Protein AF-A0A924CKD1-F1 (afdb_monomer)

Structure (mmCIF, N/CA/C/O backbone):
data_AF-A0A924CKD1-F1
#
_entry.id   AF-A0A924CKD1-F1
#
loop_
_atom_site.group_PDB
_atom_site.id
_atom_site.type_symbol
_atom_site.label_atom_id
_atom_site.label_alt_id
_atom_site.label_comp_id
_atom_site.label_asym_id
_atom_site.label_entity_id
_atom_site.label_seq_id
_atom_site.pdbx_PDB_ins_code
_atom_site.Cartn_x
_atom_site.Cartn_y
_atom_site.Cartn_z
_atom_site.occupancy
_atom_site.B_iso_or_equiv
_atom_site.auth_seq_id
_atom_site.auth_comp_id
_atom_site.auth_asym_id
_atom_site.auth_atom_id
_atom_site.pdbx_PDB_model_num
ATOM 1 N N . MET A 1 1 ? -41.305 5.052 54.803 1.00 51.91 1 MET A N 1
ATOM 2 C CA . MET A 1 1 ? -41.300 4.758 53.347 1.00 51.91 1 MET A CA 1
ATOM 3 C C . MET A 1 1 ? -40.030 5.334 52.704 1.00 51.91 1 MET A C 1
ATOM 5 O O . MET A 1 1 ? -40.041 5.758 51.557 1.00 51.91 1 MET A O 1
ATOM 9 N N . ASP A 1 2 ? -38.902 5.297 53.426 1.00 59.78 2 ASP A N 1
ATOM 10 C CA . ASP A 1 2 ? -37.761 6.195 53.174 1.00 59.78 2 ASP A CA 1
ATOM 11 C C . ASP A 1 2 ? -36.549 5.481 52.553 1.00 59.78 2 ASP A C 1
ATOM 13 O O . ASP A 1 2 ? -35.699 6.107 51.925 1.00 59.78 2 ASP A O 1
ATOM 17 N N . GLY A 1 3 ? -36.501 4.145 52.639 1.00 62.28 3 GLY A N 1
ATOM 18 C CA . GLY A 1 3 ? -35.408 3.338 52.082 1.00 62.28 3 GLY A CA 1
ATOM 19 C C . GLY A 1 3 ? -35.368 3.293 50.548 1.00 62.28 3 GLY A C 1
ATOM 20 O O . GLY A 1 3 ? -34.291 3.226 49.962 1.00 62.28 3 GLY A O 1
ATOM 21 N N . VAL A 1 4 ? -36.522 3.391 49.877 1.00 65.19 4 VAL A N 1
ATOM 22 C CA . VAL A 1 4 ? -36.623 3.309 48.403 1.00 65.19 4 VAL A CA 1
ATOM 23 C C . VAL A 1 4 ? -36.116 4.590 47.722 1.00 65.19 4 VAL A C 1
ATOM 25 O O . VAL A 1 4 ? -35.500 4.529 46.657 1.00 65.19 4 VAL A O 1
ATOM 28 N N . SER A 1 5 ? -36.303 5.741 48.376 1.00 67.88 5 SER A N 1
ATOM 29 C CA . SER A 1 5 ? -35.792 7.051 47.941 1.00 67.88 5 SER A CA 1
ATOM 30 C C . SER A 1 5 ? -34.261 7.134 48.050 1.00 67.88 5 SER A C 1
ATOM 32 O O . SER A 1 5 ? -33.579 7.605 47.138 1.00 67.88 5 SER A O 1
ATOM 34 N N . GLY A 1 6 ? -33.689 6.588 49.131 1.00 68.62 6 GLY A N 1
ATOM 35 C CA . GLY A 1 6 ? -32.236 6.514 49.304 1.00 68.62 6 GLY A CA 1
ATOM 36 C C . GLY A 1 6 ? -31.560 5.594 48.283 1.00 68.62 6 GLY A C 1
ATOM 37 O O . GLY A 1 6 ? -30.500 5.932 47.757 1.00 68.62 6 GLY A O 1
ATOM 38 N N . LEU A 1 7 ? -32.194 4.464 47.952 1.00 72.81 7 LEU A N 1
ATOM 39 C CA . LEU A 1 7 ? -31.655 3.489 47.002 1.00 72.81 7 LEU A CA 1
ATOM 40 C C . LEU A 1 7 ? -31.634 4.025 45.564 1.00 72.81 7 LEU A C 1
ATOM 42 O O . LEU A 1 7 ? -30.633 3.872 44.866 1.00 72.81 7 LEU A O 1
ATOM 46 N N . THR A 1 8 ? -32.697 4.713 45.141 1.00 69.94 8 THR A N 1
ATOM 47 C CA . THR A 1 8 ? -32.745 5.363 43.821 1.00 69.94 8 THR A CA 1
ATOM 48 C C . THR A 1 8 ? -31.688 6.456 43.703 1.00 69.94 8 THR A C 1
ATOM 50 O O . THR A 1 8 ? -30.961 6.489 42.714 1.00 69.94 8 THR A O 1
ATOM 53 N N . ARG A 1 9 ? -31.507 7.298 44.726 1.00 75.56 9 ARG A N 1
ATOM 54 C CA . ARG A 1 9 ? -30.485 8.358 44.699 1.00 75.56 9 ARG A CA 1
ATOM 55 C C . ARG A 1 9 ? -29.058 7.812 44.605 1.00 75.56 9 ARG A C 1
ATOM 57 O O . ARG A 1 9 ? -28.226 8.388 43.906 1.00 75.56 9 ARG A O 1
ATOM 64 N N . ASN A 1 10 ? -28.795 6.688 45.268 1.00 78.94 10 ASN A N 1
ATOM 65 C CA . ASN A 1 10 ? -27.494 6.026 45.226 1.00 78.94 10 ASN A CA 1
ATOM 66 C C . ASN A 1 10 ? -27.239 5.358 43.861 1.00 78.94 10 ASN A C 1
ATOM 68 O O . ASN A 1 10 ? -26.157 5.500 43.299 1.00 78.94 10 ASN A O 1
ATOM 72 N N . LEU A 1 11 ? -28.258 4.718 43.275 1.00 77.50 11 LEU A N 1
ATOM 73 C CA . LEU A 1 11 ? -28.201 4.167 41.913 1.00 77.50 11 LEU A CA 1
ATOM 74 C C . LEU A 1 11 ? -27.925 5.250 40.861 1.00 77.50 11 LEU A C 1
ATOM 76 O O . LEU A 1 11 ? -27.063 5.062 40.005 1.00 77.50 11 LEU A O 1
ATOM 80 N N . PHE A 1 12 ? -28.596 6.402 40.953 1.00 78.75 12 PHE A N 1
ATOM 81 C CA . PHE A 1 12 ? -28.341 7.540 40.064 1.00 78.75 12 PHE A CA 1
ATOM 82 C C . PHE A 1 12 ? -26.911 8.076 40.208 1.00 78.75 12 PHE A C 1
ATOM 84 O O . PHE A 1 12 ? -26.251 8.307 39.198 1.00 78.75 12 PHE A O 1
ATOM 91 N N . GLY A 1 13 ? -26.399 8.215 41.436 1.00 79.25 13 GLY A N 1
ATOM 92 C CA . GLY A 1 13 ? -25.013 8.640 41.669 1.00 79.25 13 GLY A CA 1
ATOM 93 C C . GLY A 1 13 ? -23.980 7.669 41.088 1.00 79.25 13 GLY A C 1
ATOM 94 O O . GLY A 1 13 ? -22.972 8.091 40.525 1.00 79.25 13 GLY A O 1
ATOM 95 N N . LEU A 1 14 ? -24.259 6.367 41.153 1.00 80.56 14 LEU A N 1
ATOM 96 C CA . LEU A 1 14 ? -23.379 5.321 40.630 1.00 80.56 14 LEU A CA 1
ATOM 97 C C . LEU A 1 14 ? -23.362 5.300 39.093 1.00 80.56 14 LEU A C 1
ATOM 99 O O . LEU A 1 14 ? -22.298 5.151 38.491 1.00 80.56 14 LEU A O 1
ATOM 103 N N . ILE A 1 15 ? -24.516 5.511 38.453 1.00 77.19 15 ILE A N 1
ATOM 104 C CA . ILE A 1 15 ? -24.623 5.643 36.991 1.00 77.19 15 ILE A CA 1
ATOM 105 C C . ILE A 1 15 ? -23.898 6.903 36.507 1.00 77.19 15 ILE A C 1
ATOM 107 O O . ILE A 1 15 ? -23.107 6.819 35.571 1.00 77.19 15 ILE A O 1
ATOM 111 N N . VAL A 1 16 ? -24.106 8.048 37.165 1.00 79.69 16 VAL A N 1
ATOM 112 C CA . VAL A 1 16 ? -23.420 9.307 36.820 1.00 79.69 16 VAL A CA 1
ATOM 113 C C . VAL A 1 16 ? -21.906 9.149 36.954 1.00 79.69 16 VAL A C 1
ATOM 115 O O . VAL A 1 16 ? -21.180 9.475 36.020 1.00 79.69 16 VAL A O 1
ATOM 118 N N . SER A 1 17 ? -21.433 8.540 38.043 1.00 78.62 17 SER A N 1
ATOM 119 C CA . SER A 1 17 ? -20.006 8.274 38.245 1.00 78.62 17 SER A CA 1
ATOM 120 C C . SER A 1 17 ? -19.413 7.370 37.156 1.00 78.62 17 SER A C 1
ATOM 122 O O . SER A 1 17 ? -18.319 7.639 36.669 1.00 78.62 17 SER A O 1
ATOM 124 N N . ARG A 1 18 ? -20.132 6.329 36.708 1.00 82.75 18 ARG A N 1
ATOM 125 C CA . ARG A 1 18 ? -19.694 5.466 35.591 1.00 82.75 18 ARG A CA 1
ATOM 126 C C . ARG A 1 18 ? -19.635 6.217 34.261 1.00 82.75 18 ARG A C 1
ATOM 128 O O . ARG A 1 18 ? -18.713 5.980 33.487 1.00 82.75 18 ARG A O 1
ATOM 135 N N . VAL A 1 19 ? -20.591 7.110 34.005 1.00 78.69 19 VAL A N 1
ATOM 136 C CA . VAL A 1 19 ? -20.629 7.945 32.793 1.00 78.69 19 VAL A CA 1
ATOM 13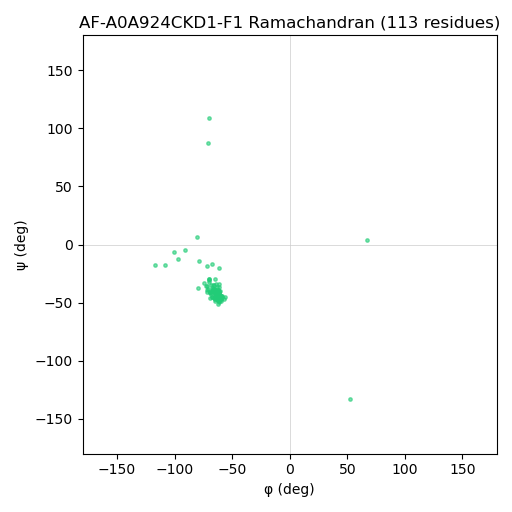7 C C . VAL A 1 19 ? -19.492 8.965 32.793 1.00 78.69 19 VAL A C 1
ATOM 139 O O . VAL A 1 19 ? -18.832 9.130 31.771 1.00 78.69 19 VAL A O 1
ATOM 142 N N . GLU A 1 20 ? -19.211 9.603 33.928 1.00 76.94 20 GLU A N 1
ATOM 143 C CA . GLU A 1 20 ? -18.066 10.509 34.079 1.00 76.94 20 GLU A CA 1
ATOM 144 C C . GLU A 1 20 ? -16.738 9.782 33.851 1.00 76.94 20 GLU A C 1
ATOM 146 O O . GLU A 1 20 ? -15.865 10.290 33.145 1.00 76.94 20 GLU A O 1
ATOM 151 N N . LEU A 1 21 ? -16.607 8.564 34.384 1.00 79.62 21 LEU A N 1
ATOM 152 C CA . LEU A 1 21 ? -15.416 7.735 34.205 1.00 79.62 21 LEU A CA 1
ATOM 153 C C . LEU A 1 21 ? -15.246 7.303 32.742 1.00 79.62 21 LEU A C 1
ATOM 155 O O . LEU A 1 21 ? -14.163 7.457 32.183 1.00 79.62 21 LEU A O 1
ATOM 159 N N . ALA A 1 22 ? -16.325 6.858 32.091 1.00 72.25 22 ALA A N 1
ATOM 160 C CA . ALA A 1 22 ? -16.320 6.513 30.672 1.00 72.25 22 ALA A CA 1
ATOM 161 C C . ALA A 1 22 ? -15.998 7.728 29.788 1.00 72.25 22 ALA A C 1
ATOM 163 O O . ALA A 1 22 ? -15.244 7.598 28.828 1.00 72.25 22 ALA A O 1
ATOM 164 N N . ALA A 1 23 ? -16.516 8.916 30.115 1.00 71.12 23 ALA A N 1
ATOM 165 C CA . ALA A 1 23 ? -16.222 10.154 29.393 1.00 71.12 23 ALA A CA 1
ATOM 166 C C . ALA A 1 23 ? -14.750 10.581 29.547 1.00 71.12 23 ALA A C 1
ATOM 168 O O . ALA A 1 23 ? -14.116 10.998 28.571 1.00 71.12 23 ALA A O 1
ATOM 169 N N . LEU A 1 24 ? -14.183 10.431 30.747 1.00 70.06 24 LEU A N 1
ATOM 170 C CA . LEU A 1 24 ? -12.764 10.670 31.016 1.00 70.06 24 LEU A CA 1
ATOM 171 C C . LEU A 1 24 ? -11.869 9.683 30.261 1.00 70.06 24 LEU A C 1
ATOM 173 O O . LEU A 1 24 ? -10.927 10.110 29.586 1.00 70.06 24 LEU A O 1
ATOM 177 N N . GLU A 1 25 ? -12.194 8.392 30.301 1.00 70.25 25 GLU A N 1
ATOM 178 C CA . GLU A 1 25 ? -11.487 7.359 29.541 1.00 70.25 25 GLU A CA 1
ATOM 179 C C . GLU A 1 25 ? -11.587 7.605 28.030 1.00 70.25 25 GLU A C 1
ATOM 181 O O . GLU A 1 25 ? -10.569 7.549 27.339 1.00 70.25 25 GLU A O 1
ATOM 186 N N . LEU A 1 26 ? -12.756 7.997 27.511 1.00 69.44 26 LEU A N 1
ATOM 187 C CA . LEU A 1 26 ? -12.924 8.342 26.096 1.00 69.44 26 LEU A CA 1
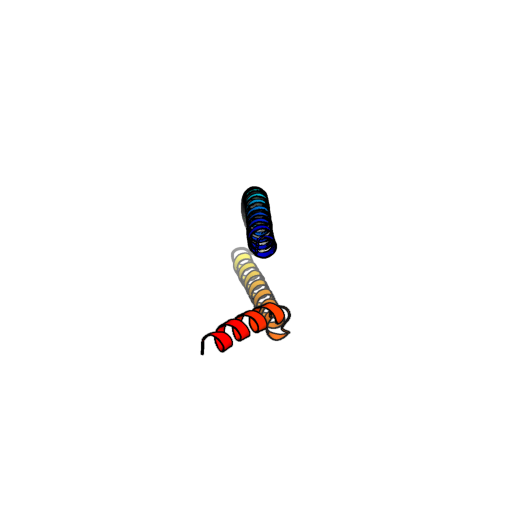ATOM 188 C C . LEU A 1 26 ? -12.050 9.537 25.688 1.00 69.44 26 LEU A C 1
ATOM 190 O O . LEU A 1 26 ? -11.474 9.545 24.598 1.00 69.44 26 LEU A O 1
ATOM 194 N N . SER A 1 27 ? -11.932 10.552 26.550 1.00 67.56 27 SER A N 1
ATOM 195 C CA . SER A 1 27 ? -11.109 11.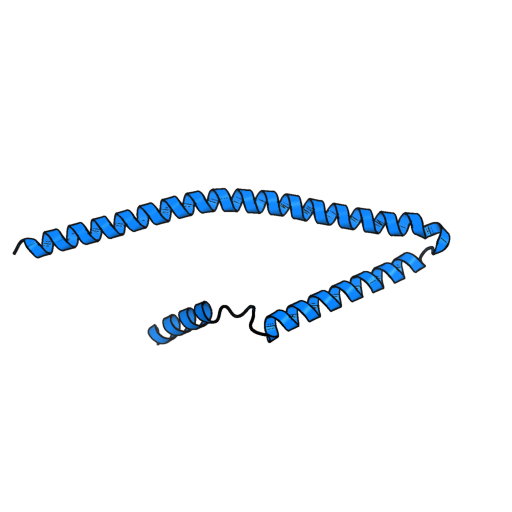743 26.286 1.00 67.56 27 SER A CA 1
ATOM 196 C C . SER A 1 27 ? -9.604 11.424 26.262 1.00 67.56 27 SER A C 1
ATOM 198 O O . SER A 1 27 ? -8.857 11.919 25.406 1.00 67.56 27 SER A O 1
ATOM 200 N N . SER A 1 28 ? -9.177 10.523 27.151 1.00 63.47 28 SER A N 1
ATOM 201 C CA . SER A 1 28 ? -7.824 9.965 27.222 1.00 63.47 28 SER A CA 1
ATOM 202 C C . SER A 1 28 ? -7.498 9.132 25.975 1.00 63.47 28 SER A C 1
ATOM 204 O O . SER A 1 28 ? -6.468 9.340 25.316 1.00 63.47 28 SER A O 1
ATOM 206 N N . VAL A 1 29 ? -8.424 8.252 25.581 1.00 67.25 29 VAL A N 1
ATOM 207 C CA . VAL A 1 29 ? -8.309 7.424 24.378 1.00 67.25 29 VAL A CA 1
ATOM 208 C C . VAL A 1 29 ? -8.276 8.298 23.131 1.00 67.25 29 VAL A C 1
ATOM 210 O O . VAL A 1 29 ? -7.398 8.099 22.302 1.00 67.25 29 VAL A O 1
ATOM 213 N N . ARG A 1 30 ? -9.125 9.324 23.003 1.00 68.19 30 ARG A N 1
ATOM 214 C CA . ARG A 1 30 ? -9.120 10.243 21.849 1.00 68.19 30 ARG A CA 1
ATOM 215 C C . ARG A 1 30 ? -7.757 10.899 21.637 1.00 68.19 30 ARG A C 1
ATOM 217 O O . ARG A 1 30 ? -7.274 10.954 20.510 1.00 68.19 30 ARG A O 1
ATOM 224 N N . THR A 1 31 ? -7.126 11.377 22.704 1.00 70.94 31 THR A N 1
ATOM 225 C CA . THR A 1 31 ? -5.802 12.012 22.614 1.00 70.94 31 THR A CA 1
ATOM 226 C C . THR A 1 31 ? -4.737 11.012 22.161 1.00 70.94 31 THR A C 1
ATOM 228 O O . THR A 1 31 ? -3.882 11.331 21.332 1.00 70.94 31 THR A O 1
ATOM 231 N N . SER A 1 32 ? -4.818 9.779 22.656 1.00 75.25 32 SER A N 1
ATOM 232 C CA . SER A 1 32 ? -3.918 8.690 22.269 1.00 75.25 32 SER A CA 1
ATOM 233 C C . SER A 1 32 ? -4.173 8.207 20.834 1.00 75.25 32 SER A C 1
ATOM 235 O O . SER A 1 32 ? -3.223 7.975 20.091 1.00 75.25 32 SER A O 1
ATOM 237 N N . LEU A 1 33 ? -5.435 8.149 20.404 1.00 79.62 33 LEU A N 1
ATOM 238 C CA . LEU A 1 33 ? -5.847 7.830 19.038 1.00 79.62 33 LEU A CA 1
ATOM 239 C C . LEU A 1 33 ? -5.377 8.892 18.046 1.00 79.62 33 LEU A C 1
ATOM 241 O O . LEU A 1 33 ? -4.884 8.535 16.984 1.00 79.62 33 LEU A O 1
ATOM 245 N N . LEU A 1 34 ? -5.468 10.181 18.386 1.00 80.94 34 LEU A N 1
ATOM 246 C CA . LEU A 1 34 ? -4.947 11.258 17.537 1.00 80.94 34 LEU A CA 1
ATOM 247 C C . LEU A 1 34 ? -3.425 11.166 17.382 1.00 80.94 34 LEU A C 1
ATOM 249 O O . LEU A 1 34 ? -2.919 11.324 16.273 1.00 80.94 34 LEU A O 1
ATOM 253 N N . LYS A 1 35 ? -2.692 10.855 18.461 1.00 81.00 35 LYS A N 1
ATOM 254 C CA . LYS A 1 35 ? -1.243 10.602 18.391 1.00 81.00 35 LYS A CA 1
ATOM 255 C C . LYS A 1 35 ? -0.922 9.384 17.523 1.00 81.00 35 LYS A C 1
ATOM 257 O O . LYS A 1 35 ? -0.038 9.469 16.677 1.00 81.00 35 LYS A O 1
ATOM 262 N N . LEU A 1 36 ? -1.647 8.279 17.699 1.00 84.94 36 LEU A N 1
ATOM 263 C CA . LEU A 1 36 ? -1.465 7.067 16.901 1.00 84.94 36 LEU A CA 1
ATOM 264 C C . LEU A 1 36 ? -1.786 7.308 15.423 1.00 84.94 36 LEU A C 1
ATOM 266 O O . LEU A 1 36 ? -1.041 6.856 14.563 1.00 84.94 36 LEU A O 1
ATOM 270 N N . LEU A 1 37 ? -2.853 8.050 15.124 1.00 86.31 37 LEU A N 1
ATOM 271 C CA . LEU A 1 37 ?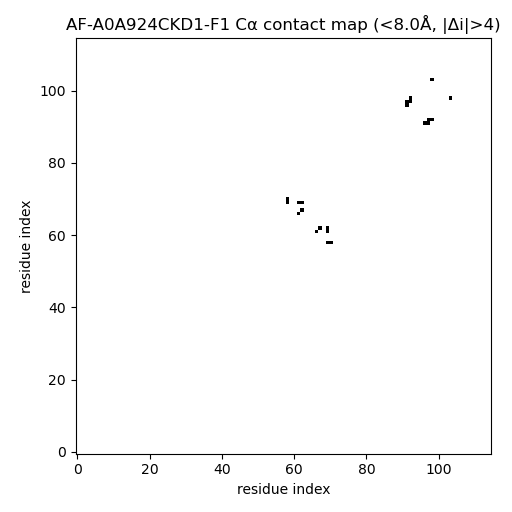 -3.235 8.417 13.763 1.00 86.31 37 LEU A CA 1
ATOM 272 C C . LEU A 1 37 ? -2.172 9.311 13.129 1.00 86.31 37 LEU A C 1
ATOM 274 O O . LEU A 1 37 ? -1.787 9.068 11.992 1.00 86.31 37 LEU A O 1
ATOM 278 N N . LEU A 1 38 ? -1.646 10.294 13.865 1.00 89.94 38 LEU A N 1
ATOM 279 C CA . LEU A 1 38 ? -0.580 11.164 13.376 1.00 89.94 38 LEU A CA 1
ATOM 280 C C . LEU A 1 38 ? 0.700 10.372 13.071 1.00 89.94 38 LEU A C 1
ATOM 282 O O . LEU A 1 38 ? 1.232 10.472 11.969 1.00 89.94 38 LEU A O 1
ATOM 286 N N . VAL A 1 39 ? 1.173 9.555 14.017 1.00 88.38 39 VAL A N 1
ATOM 287 C CA . VAL A 1 39 ? 2.365 8.709 13.826 1.00 88.38 39 VAL A CA 1
ATOM 288 C C . VAL A 1 39 ? 2.133 7.686 12.714 1.00 88.38 39 VAL A C 1
ATOM 290 O O . VAL A 1 39 ? 3.011 7.481 11.881 1.00 88.38 39 VAL A O 1
ATOM 293 N N . GLY A 1 40 ? 0.943 7.091 12.653 1.00 89.06 40 GLY A N 1
ATOM 294 C CA . GLY A 1 40 ? 0.542 6.159 11.604 1.00 89.06 40 GLY A CA 1
ATOM 295 C C . GLY A 1 40 ? 0.503 6.813 10.225 1.00 89.06 40 GLY A C 1
ATOM 296 O O . GLY A 1 40 ? 1.006 6.232 9.271 1.00 89.06 40 GLY A O 1
ATOM 297 N N . ALA A 1 41 ? -0.013 8.037 10.115 1.00 91.50 41 ALA A N 1
ATOM 298 C CA . ALA A 1 41 ? -0.020 8.798 8.871 1.00 91.50 41 ALA A CA 1
ATOM 299 C C . ALA A 1 41 ? 1.406 9.139 8.425 1.00 91.50 41 ALA A C 1
ATOM 301 O O . ALA A 1 41 ? 1.762 8.874 7.280 1.00 91.50 41 ALA A O 1
ATOM 302 N N . VAL A 1 42 ? 2.247 9.659 9.326 1.00 94.56 42 VAL A N 1
ATOM 303 C CA . VAL A 1 42 ? 3.661 9.952 9.028 1.00 94.56 42 VAL A CA 1
ATOM 304 C C . VAL A 1 42 ? 4.406 8.685 8.607 1.00 94.56 42 VAL A C 1
ATOM 306 O O . VAL A 1 42 ? 5.120 8.700 7.605 1.00 94.56 42 VAL A O 1
ATOM 309 N N . GLY A 1 43 ? 4.205 7.578 9.323 1.00 94.06 43 GLY A N 1
ATOM 310 C CA . GLY A 1 43 ? 4.781 6.280 8.983 1.00 94.06 43 GLY A CA 1
ATOM 311 C C . GLY A 1 43 ? 4.307 5.770 7.623 1.00 94.06 43 GLY A C 1
ATOM 312 O O . GLY A 1 43 ? 5.128 5.338 6.818 1.00 94.06 43 GLY A O 1
ATOM 313 N N . LEU A 1 44 ? 3.010 5.883 7.325 1.00 93.94 44 LEU A N 1
ATOM 314 C CA . LEU A 1 44 ? 2.436 5.499 6.036 1.00 93.94 44 LEU A CA 1
ATOM 315 C C . LEU A 1 44 ? 3.022 6.334 4.894 1.00 93.94 44 LEU A C 1
ATOM 317 O O . LEU A 1 44 ? 3.468 5.768 3.899 1.00 93.94 44 LEU A O 1
ATOM 321 N N . PHE A 1 45 ? 3.078 7.660 5.038 1.00 95.75 45 PHE A N 1
ATOM 322 C CA . PHE A 1 45 ? 3.696 8.527 4.033 1.00 95.75 45 PHE A CA 1
ATOM 323 C C . PHE A 1 45 ? 5.178 8.200 3.849 1.00 95.75 45 PHE A C 1
ATOM 325 O O . PHE A 1 45 ? 5.628 8.049 2.716 1.00 95.75 45 PHE A O 1
ATOM 332 N N . SER A 1 46 ? 5.926 8.028 4.940 1.00 95.94 46 SER A N 1
ATOM 333 C CA . SER A 1 46 ? 7.339 7.647 4.885 1.00 95.94 46 SER A CA 1
ATOM 334 C C . SER A 1 46 ? 7.540 6.318 4.152 1.00 95.94 46 SER A C 1
ATOM 336 O O . SER A 1 46 ? 8.394 6.234 3.269 1.00 95.94 46 SER A O 1
ATOM 338 N N . ALA A 1 47 ? 6.707 5.313 4.435 1.00 94.19 47 ALA A N 1
ATOM 339 C CA . ALA A 1 47 ? 6.743 4.024 3.753 1.00 94.19 47 ALA A CA 1
ATOM 340 C C . ALA A 1 47 ? 6.416 4.148 2.256 1.00 94.19 47 ALA A C 1
ATOM 342 O O . ALA A 1 47 ? 7.108 3.549 1.434 1.00 94.19 47 ALA A O 1
ATOM 343 N N . LEU A 1 48 ? 5.412 4.951 1.887 1.00 94.38 48 LEU A N 1
ATOM 344 C CA . LEU A 1 48 ? 5.061 5.204 0.486 1.00 94.38 48 LEU A CA 1
ATOM 345 C C . LEU A 1 48 ? 6.205 5.884 -0.272 1.00 94.38 48 LEU A C 1
ATOM 347 O O . LEU A 1 48 ? 6.549 5.452 -1.372 1.00 94.38 48 LEU A O 1
ATOM 351 N N . PHE A 1 49 ? 6.830 6.904 0.322 1.00 95.56 49 PHE A N 1
ATOM 352 C CA . PHE A 1 49 ? 7.995 7.563 -0.269 1.00 95.56 49 PHE A CA 1
ATOM 353 C C . PHE A 1 49 ? 9.171 6.597 -0.410 1.00 95.56 49 PHE A C 1
ATOM 355 O O . PHE A 1 49 ? 9.752 6.509 -1.490 1.00 95.56 49 PHE A O 1
ATOM 362 N N . ALA A 1 50 ? 9.496 5.838 0.638 1.00 96.00 50 ALA A N 1
ATOM 363 C CA . ALA A 1 50 ? 10.565 4.845 0.589 1.00 96.00 50 ALA A CA 1
ATOM 364 C C . ALA A 1 50 ? 10.324 3.822 -0.532 1.00 96.00 50 ALA A C 1
ATOM 366 O O . ALA A 1 50 ? 11.213 3.566 -1.343 1.00 96.00 50 ALA A O 1
ATOM 367 N N . PHE A 1 51 ? 9.103 3.296 -0.634 1.00 95.56 51 PHE A N 1
ATOM 368 C CA . PHE A 1 51 ? 8.718 2.348 -1.675 1.00 95.56 51 PHE A CA 1
ATOM 369 C C . PHE A 1 51 ? 8.824 2.946 -3.087 1.00 95.56 51 PHE A C 1
ATOM 371 O O . PHE A 1 51 ? 9.367 2.308 -3.995 1.00 95.56 51 PHE A O 1
ATOM 378 N N . ALA A 1 52 ? 8.368 4.188 -3.272 1.00 95.38 52 ALA A N 1
ATOM 379 C CA . ALA A 1 52 ? 8.470 4.898 -4.544 1.00 95.38 52 ALA A CA 1
ATOM 380 C C . ALA A 1 52 ? 9.934 5.120 -4.961 1.00 95.38 52 ALA A C 1
ATOM 382 O O . ALA A 1 52 ? 10.298 4.822 -6.100 1.00 95.38 52 ALA A O 1
ATOM 383 N N . TYR A 1 53 ? 10.790 5.575 -4.040 1.00 97.25 53 TYR A N 1
ATOM 384 C CA . TYR A 1 53 ? 12.212 5.792 -4.318 1.00 97.25 53 TYR A CA 1
ATOM 385 C C . TYR A 1 53 ? 12.958 4.495 -4.618 1.00 97.25 53 TYR A C 1
ATOM 387 O O . TYR A 1 53 ? 13.758 4.471 -5.548 1.00 97.25 53 TYR A O 1
ATOM 395 N N . VAL A 1 54 ? 12.677 3.408 -3.893 1.00 96.56 54 VAL A N 1
ATOM 396 C CA . VAL A 1 54 ? 13.255 2.088 -4.196 1.00 96.56 54 VAL A CA 1
ATOM 397 C C . VAL A 1 54 ? 12.863 1.641 -5.603 1.00 96.56 54 VAL A C 1
ATOM 399 O O . VAL A 1 54 ? 13.718 1.210 -6.373 1.00 96.56 54 VAL A O 1
ATOM 402 N N . THR A 1 55 ? 11.594 1.807 -5.975 1.00 95.81 55 THR A N 1
ATOM 403 C CA . THR A 1 55 ? 11.112 1.467 -7.321 1.00 95.81 55 THR A CA 1
ATOM 404 C C . THR A 1 55 ? 11.823 2.293 -8.395 1.00 95.81 55 THR A C 1
ATOM 406 O O . THR A 1 55 ? 12.323 1.741 -9.375 1.00 95.81 55 THR A O 1
ATOM 409 N N . ALA A 1 56 ? 11.926 3.609 -8.196 1.00 96.31 56 ALA A N 1
A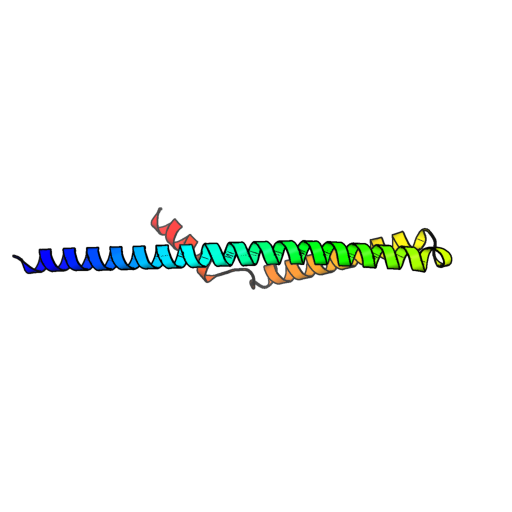TOM 410 C CA . ALA A 1 56 ? 12.626 4.502 -9.116 1.00 96.31 56 ALA A CA 1
ATOM 411 C C . ALA A 1 56 ? 14.120 4.159 -9.230 1.00 96.31 56 ALA A C 1
ATOM 413 O O . ALA A 1 56 ? 14.667 4.158 -10.331 1.00 96.31 56 ALA A O 1
ATOM 414 N N . LEU A 1 57 ? 14.767 3.817 -8.114 1.00 97.25 57 LEU A N 1
ATOM 415 C CA . LEU A 1 57 ? 16.171 3.418 -8.073 1.00 97.25 57 LEU A CA 1
ATOM 416 C C . LEU A 1 57 ? 16.416 2.129 -8.867 1.00 97.25 57 LEU A C 1
ATOM 418 O O . LEU A 1 57 ? 17.371 2.069 -9.639 1.00 97.25 57 LEU A O 1
ATOM 422 N N . ILE A 1 58 ? 15.539 1.128 -8.728 1.00 96.31 58 ILE A N 1
ATOM 423 C CA . ILE A 1 58 ? 15.606 -0.118 -9.510 1.00 96.31 58 ILE A CA 1
ATOM 424 C C . ILE A 1 58 ? 15.502 0.184 -11.007 1.00 96.31 58 ILE A C 1
ATOM 426 O O . ILE A 1 58 ? 16.302 -0.330 -11.793 1.00 96.31 58 ILE A O 1
ATOM 430 N N . VAL A 1 59 ? 14.544 1.030 -11.399 1.00 96.56 59 VAL A N 1
ATOM 431 C CA . VAL A 1 59 ? 14.361 1.439 -12.799 1.00 96.56 59 VAL A CA 1
ATOM 432 C C . VAL A 1 59 ? 15.599 2.158 -13.318 1.00 96.56 59 VAL A C 1
ATOM 434 O O . VAL A 1 59 ? 16.095 1.791 -14.377 1.00 96.56 59 VAL A O 1
ATOM 437 N N . TYR A 1 60 ? 16.122 3.128 -12.565 1.00 97.25 60 TYR A N 1
ATOM 438 C CA . TYR A 1 60 ? 17.298 3.906 -12.949 1.00 97.25 60 TYR A CA 1
ATOM 439 C C . TYR A 1 60 ? 18.543 3.028 -13.124 1.00 97.25 60 TYR A C 1
ATOM 441 O O . TYR A 1 60 ? 19.186 3.081 -14.169 1.00 97.25 60 TYR A O 1
ATOM 449 N N . LEU A 1 61 ? 18.849 2.171 -12.144 1.00 96.75 61 LEU A N 1
ATOM 450 C CA . LEU A 1 61 ? 20.012 1.275 -12.192 1.00 96.75 61 LEU A CA 1
ATOM 451 C C . LEU A 1 61 ? 19.922 0.253 -13.327 1.00 96.75 61 LEU A C 1
ATOM 453 O O . LEU A 1 61 ? 20.936 -0.120 -13.909 1.00 96.75 61 LEU A O 1
ATOM 457 N N . SER A 1 62 ? 18.712 -0.204 -13.642 1.00 96.31 62 SER A N 1
ATOM 458 C CA . SER A 1 62 ? 18.499 -1.227 -14.668 1.00 96.31 62 SER A CA 1
ATOM 459 C C . SER A 1 62 ? 18.261 -0.640 -16.060 1.00 96.31 62 SER A C 1
ATOM 461 O O . SER A 1 62 ? 18.131 -1.399 -17.023 1.00 96.31 62 SER A O 1
ATOM 463 N N . TRP A 1 63 ? 18.173 0.688 -16.182 1.00 95.75 63 TRP A N 1
ATOM 464 C CA . TRP A 1 63 ? 17.783 1.357 -17.421 1.00 95.75 63 TRP A CA 1
ATOM 465 C C . TRP A 1 63 ? 18.773 1.103 -18.554 1.00 95.75 63 TRP A C 1
ATOM 467 O O . TRP A 1 63 ? 18.354 0.837 -19.673 1.00 95.75 63 TRP A O 1
ATOM 477 N N . ASP A 1 64 ? 20.073 1.122 -18.272 1.00 95.62 64 ASP A N 1
ATOM 478 C CA . ASP A 1 64 ? 21.097 0.898 -19.298 1.00 95.62 64 ASP A CA 1
ATOM 479 C C . ASP A 1 64 ? 21.057 -0.543 -19.846 1.00 95.62 64 ASP A C 1
ATOM 481 O O . ASP A 1 64 ? 21.147 -0.777 -21.048 1.00 95.62 64 ASP A O 1
ATOM 485 N N . ALA A 1 65 ? 20.807 -1.524 -18.973 1.00 96.06 65 ALA A N 1
ATOM 486 C CA . ALA A 1 65 ? 20.770 -2.936 -19.349 1.00 96.06 65 ALA A CA 1
ATOM 487 C C . ALA A 1 65 ? 19.452 -3.366 -20.022 1.00 96.06 65 ALA A C 1
ATOM 489 O O . ALA A 1 65 ? 19.447 -4.219 -20.912 1.00 96.06 65 ALA A O 1
ATOM 490 N N . LEU A 1 66 ? 18.314 -2.830 -19.571 1.00 93.44 66 LEU A N 1
ATOM 491 C CA . LEU A 1 66 ? 16.981 -3.308 -19.964 1.00 93.44 66 LEU A CA 1
ATOM 492 C C . LEU A 1 66 ? 16.153 -2.264 -20.726 1.00 93.44 66 LEU A C 1
ATOM 494 O O . LEU A 1 66 ? 15.177 -2.631 -21.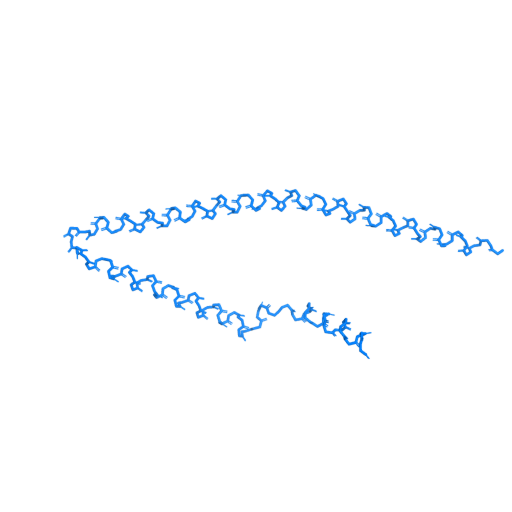391 1.00 93.44 66 LEU A O 1
ATOM 498 N N . GLY A 1 67 ? 16.514 -0.984 -20.648 1.00 94.75 67 GLY A N 1
ATOM 499 C CA . GLY A 1 67 ? 15.752 0.128 -21.210 1.00 94.75 67 GLY A CA 1
ATOM 500 C C . GLY A 1 67 ? 14.300 0.100 -20.745 1.00 94.75 67 GLY A C 1
ATOM 501 O O . GLY A 1 67 ? 13.998 -0.162 -19.585 1.00 94.75 67 GLY A O 1
ATOM 502 N N . TRP A 1 68 ? 13.371 0.270 -21.682 1.00 94.62 68 TRP A N 1
ATOM 503 C CA . TRP A 1 68 ? 11.931 0.251 -21.410 1.00 94.62 68 TRP A CA 1
ATOM 504 C C . TRP A 1 68 ? 11.406 -1.081 -20.837 1.00 94.62 68 TRP A C 1
ATOM 506 O O . TRP A 1 68 ? 10.348 -1.095 -20.205 1.00 94.62 68 TRP A O 1
ATOM 516 N N . LYS A 1 69 ? 12.124 -2.204 -21.009 1.00 97.00 69 LYS A N 1
ATOM 517 C CA . LYS A 1 69 ? 11.662 -3.526 -20.545 1.00 97.00 69 LYS A CA 1
ATOM 518 C C . LYS A 1 69 ? 11.548 -3.598 -19.021 1.00 97.00 69 LYS A C 1
ATOM 520 O O . LYS A 1 69 ? 10.680 -4.317 -18.527 1.00 97.00 69 LYS A O 1
ATOM 525 N N . ILE A 1 70 ? 12.361 -2.839 -18.274 1.00 96.12 70 ILE A N 1
ATOM 526 C CA . ILE A 1 70 ? 12.268 -2.804 -16.804 1.00 96.12 70 ILE A CA 1
ATOM 527 C C . ILE A 1 70 ? 10.902 -2.297 -16.335 1.00 96.12 70 ILE A C 1
ATOM 529 O O . ILE A 1 70 ? 10.369 -2.799 -15.349 1.00 96.12 70 ILE A O 1
ATOM 533 N N . LEU A 1 71 ? 10.296 -1.361 -17.072 1.00 94.88 71 LEU A N 1
ATOM 534 C CA . LEU A 1 71 ? 8.971 -0.832 -16.751 1.00 94.88 71 LEU A CA 1
ATOM 535 C C . LEU A 1 71 ? 7.905 -1.924 -16.871 1.00 94.88 71 LEU A C 1
ATOM 537 O O . LEU A 1 71 ? 7.032 -2.023 -16.014 1.00 94.88 71 LEU A O 1
ATOM 541 N N . LEU A 1 72 ? 8.012 -2.782 -17.891 1.00 96.81 72 LEU A N 1
ATOM 542 C CA . LEU A 1 72 ? 7.106 -3.915 -18.088 1.00 96.81 72 LEU A CA 1
ATOM 543 C C . LEU A 1 72 ? 7.291 -4.958 -16.972 1.00 96.81 72 LEU A C 1
ATOM 545 O O . LEU A 1 72 ? 6.311 -5.403 -16.377 1.00 96.81 72 LEU A O 1
ATOM 549 N N . ILE A 1 73 ? 8.539 -5.294 -16.627 1.00 95.56 73 ILE A N 1
ATOM 550 C CA . ILE A 1 73 ? 8.849 -6.217 -15.520 1.00 95.56 73 ILE A CA 1
ATOM 551 C C . ILE A 1 73 ? 8.273 -5.688 -14.203 1.00 95.56 73 ILE A C 1
ATOM 553 O O . ILE A 1 73 ? 7.636 -6.439 -13.465 1.00 95.56 73 ILE A O 1
ATOM 557 N N . MET A 1 74 ? 8.442 -4.394 -13.925 1.00 95.88 74 MET A N 1
ATOM 558 C CA . MET A 1 74 ? 7.907 -3.782 -12.713 1.00 95.88 74 MET A CA 1
ATOM 559 C C . MET A 1 74 ? 6.383 -3.734 -12.707 1.00 95.88 74 MET A C 1
ATOM 561 O O . MET A 1 74 ? 5.775 -4.063 -11.690 1.00 95.88 74 MET A O 1
ATOM 565 N N . ALA A 1 75 ? 5.757 -3.413 -13.840 1.00 95.38 75 ALA A N 1
ATOM 566 C CA . ALA A 1 75 ? 4.305 -3.442 -13.976 1.00 95.38 75 ALA A CA 1
ATOM 567 C C . ALA A 1 75 ? 3.739 -4.844 -13.704 1.00 95.38 75 ALA A C 1
ATOM 569 O O . ALA A 1 75 ? 2.779 -4.983 -12.943 1.00 95.38 75 ALA A O 1
ATOM 570 N N . LEU A 1 76 ? 4.358 -5.890 -14.259 1.00 97.31 76 LEU A N 1
ATOM 571 C CA . LEU A 1 76 ? 3.963 -7.274 -13.988 1.00 97.31 76 LEU A CA 1
ATOM 572 C C . LEU A 1 76 ? 4.199 -7.658 -12.525 1.00 97.31 76 LEU A C 1
ATOM 574 O O . LEU A 1 76 ? 3.318 -8.259 -11.913 1.00 97.31 76 LEU A O 1
ATOM 578 N N . GLY A 1 77 ? 5.339 -7.272 -11.948 1.00 96.12 77 GLY A N 1
ATOM 579 C CA . GLY A 1 77 ? 5.656 -7.526 -10.543 1.00 96.12 77 GLY A CA 1
ATOM 580 C C . GLY A 1 77 ? 4.634 -6.902 -9.591 1.00 96.12 77 GLY A C 1
ATOM 581 O O . GLY A 1 77 ? 4.096 -7.594 -8.725 1.00 96.12 77 GLY A O 1
ATOM 582 N N . PHE A 1 78 ? 4.294 -5.624 -9.785 1.00 94.81 78 PHE A N 1
ATOM 583 C CA . PHE A 1 78 ? 3.270 -4.960 -8.975 1.00 94.81 78 PHE A CA 1
ATOM 584 C C . PHE A 1 78 ? 1.877 -5.534 -9.208 1.00 94.81 78 PHE A C 1
ATOM 586 O O . PHE A 1 78 ? 1.149 -5.740 -8.242 1.00 94.81 78 PHE A O 1
ATOM 593 N N . THR A 1 79 ? 1.522 -5.877 -10.449 1.00 95.75 79 THR A N 1
ATOM 594 C CA . THR A 1 79 ? 0.237 -6.531 -10.743 1.00 95.75 79 THR A CA 1
ATOM 595 C C . THR A 1 79 ? 0.127 -7.872 -10.017 1.00 95.75 79 THR A C 1
ATOM 597 O O . THR A 1 79 ? -0.892 -8.150 -9.385 1.00 95.75 79 THR A O 1
ATOM 600 N N . ALA A 1 80 ? 1.186 -8.685 -10.042 1.00 97.31 80 ALA A N 1
ATOM 601 C CA . ALA A 1 80 ? 1.231 -9.952 -9.321 1.00 97.31 80 ALA A CA 1
ATOM 602 C C . ALA A 1 80 ? 1.105 -9.747 -7.802 1.00 97.31 80 ALA A C 1
ATOM 604 O O . ALA A 1 80 ? 0.333 -10.453 -7.152 1.00 97.31 80 ALA A O 1
ATOM 605 N N . ALA A 1 81 ? 1.793 -8.746 -7.243 1.00 95.00 81 ALA A N 1
ATOM 606 C CA . ALA A 1 81 ? 1.670 -8.391 -5.830 1.00 95.00 81 ALA A CA 1
ATOM 607 C C . ALA A 1 81 ? 0.235 -7.968 -5.467 1.00 95.00 81 ALA A C 1
ATOM 609 O O . ALA A 1 81 ? -0.313 -8.444 -4.472 1.00 95.00 81 ALA A O 1
ATOM 610 N N . THR A 1 82 ? -0.414 -7.139 -6.291 1.00 94.31 82 THR A N 1
ATOM 611 C CA . THR A 1 82 ? -1.818 -6.749 -6.098 1.00 94.31 82 THR A CA 1
ATOM 612 C C . THR A 1 82 ? -2.743 -7.961 -6.121 1.00 94.31 82 THR A C 1
ATOM 614 O O . THR A 1 82 ? -3.572 -8.110 -5.223 1.00 94.31 82 THR A O 1
ATOM 617 N N . VAL A 1 83 ? -2.588 -8.856 -7.100 1.00 96.38 83 VAL A N 1
ATOM 618 C CA . VAL A 1 83 ? -3.387 -10.088 -7.185 1.00 96.38 83 VAL A CA 1
ATOM 619 C C . VAL A 1 83 ? -3.185 -10.953 -5.940 1.00 96.38 83 VAL A C 1
ATOM 621 O O . VAL A 1 83 ? -4.170 -11.405 -5.358 1.00 96.38 83 VAL A O 1
ATOM 624 N N . ALA A 1 84 ? -1.945 -11.124 -5.475 1.00 94.75 84 ALA A N 1
ATOM 625 C CA . ALA A 1 84 ? -1.645 -11.886 -4.265 1.00 94.75 84 ALA A CA 1
ATOM 626 C C . ALA A 1 84 ? -2.327 -11.290 -3.021 1.00 94.75 84 ALA A C 1
ATOM 628 O O . ALA A 1 84 ? -2.955 -12.023 -2.255 1.00 94.75 84 ALA A O 1
ATOM 629 N N . VAL A 1 85 ? -2.276 -9.964 -2.848 1.00 94.19 85 VAL A N 1
ATOM 630 C CA . VAL A 1 85 ? -2.952 -9.267 -1.740 1.00 94.19 85 VAL A CA 1
ATOM 631 C C . VAL A 1 85 ? -4.469 -9.428 -1.828 1.00 94.19 85 VAL A C 1
ATOM 633 O O . VAL A 1 85 ? -5.108 -9.726 -0.820 1.00 94.19 85 VAL A O 1
ATOM 636 N N . VAL A 1 86 ? -5.060 -9.292 -3.018 1.00 93.00 86 VAL A N 1
ATOM 637 C CA . VAL A 1 86 ? -6.505 -9.483 -3.220 1.00 93.00 86 VAL A CA 1
ATOM 638 C C . VAL A 1 86 ? -6.914 -10.921 -2.914 1.00 93.00 86 VAL A C 1
ATOM 640 O O . VAL A 1 86 ? -7.914 -11.139 -2.231 1.00 93.00 86 VAL A O 1
ATOM 643 N N . MET A 1 87 ? -6.151 -11.912 -3.372 1.00 94.25 87 MET A N 1
ATOM 644 C CA . MET A 1 87 ? -6.419 -13.320 -3.069 1.00 94.25 87 MET A CA 1
ATOM 645 C C . MET A 1 87 ? -6.307 -13.603 -1.569 1.00 94.25 87 MET A C 1
ATOM 647 O O . MET A 1 87 ? -7.186 -14.258 -1.010 1.00 94.25 87 MET A O 1
ATOM 651 N N . TYR A 1 88 ? -5.284 -13.061 -0.905 1.00 88.25 88 TYR A N 1
ATOM 652 C CA . TYR A 1 88 ? -5.122 -13.175 0.542 1.00 88.25 88 TYR A CA 1
ATOM 653 C C . TYR A 1 88 ? -6.287 -12.523 1.300 1.00 88.25 88 TYR A C 1
ATOM 655 O O . TYR A 1 88 ? -6.867 -13.146 2.188 1.00 88.25 88 TYR A O 1
ATOM 663 N N . ALA A 1 89 ? -6.694 -11.313 0.906 1.00 86.69 89 ALA A N 1
ATOM 664 C CA . ALA A 1 89 ? -7.836 -10.615 1.492 1.00 86.69 89 ALA A CA 1
ATOM 665 C C . ALA A 1 89 ? -9.141 -11.403 1.301 1.00 86.69 89 ALA A C 1
ATOM 667 O O . ALA A 1 89 ? -9.898 -11.586 2.255 1.00 86.69 89 ALA A O 1
ATOM 668 N N . ARG A 1 90 ? -9.381 -11.942 0.098 1.00 86.38 90 ARG A N 1
ATOM 669 C CA . ARG A 1 90 ? -10.536 -12.813 -0.175 1.00 86.38 90 ARG A CA 1
ATOM 670 C C . ARG A 1 90 ? -10.503 -14.074 0.682 1.00 86.38 90 ARG A C 1
ATOM 672 O O . ARG A 1 90 ? -11.5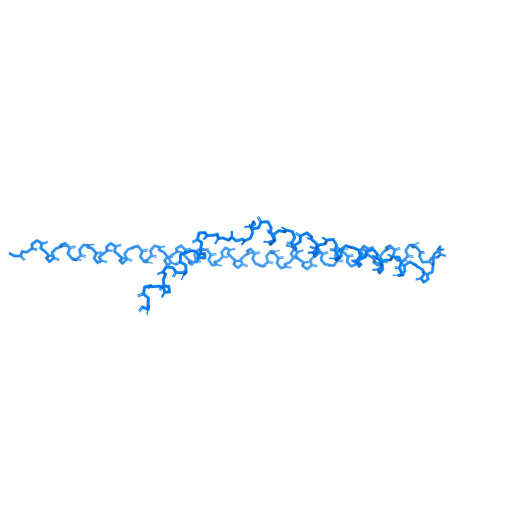41 -14.438 1.220 1.00 86.38 90 ARG A O 1
ATOM 679 N N . GLY A 1 91 ? -9.331 -14.683 0.860 1.00 84.81 91 GLY A N 1
ATOM 680 C CA . GLY A 1 91 ? -9.139 -15.817 1.763 1.00 84.81 91 GLY A CA 1
ATOM 681 C C . GLY A 1 91 ? -9.422 -15.464 3.224 1.00 84.81 91 GLY A C 1
ATOM 682 O O . GLY A 1 91 ? -10.022 -16.254 3.948 1.00 84.81 91 GLY A O 1
ATOM 683 N N . LEU A 1 92 ? -9.038 -14.271 3.679 1.00 80.94 92 LEU A N 1
ATOM 684 C CA . LEU A 1 92 ? -9.291 -13.824 5.050 1.00 80.94 92 LEU A CA 1
ATOM 685 C C . LEU A 1 92 ? -10.789 -13.600 5.316 1.00 80.94 92 LEU A C 1
ATOM 687 O O . LEU A 1 92 ? -11.289 -13.967 6.381 1.00 80.94 92 LEU A O 1
ATOM 691 N N . VAL A 1 93 ? -11.503 -13.054 4.327 1.00 79.50 93 VAL A N 1
ATOM 692 C CA . VAL A 1 93 ? -12.962 -12.875 4.363 1.00 79.50 93 VAL A CA 1
ATOM 693 C C . VAL A 1 93 ? -13.683 -14.223 4.279 1.00 79.50 93 VAL A C 1
ATOM 695 O O . VAL A 1 93 ? -14.577 -14.483 5.080 1.00 79.50 93 VAL A O 1
ATOM 698 N N . SER A 1 94 ? -13.276 -15.110 3.364 1.00 77.25 94 SER A N 1
ATOM 699 C CA . SER A 1 94 ? -13.932 -16.410 3.163 1.00 77.25 94 SER A CA 1
ATOM 700 C C . SER A 1 94 ? -13.710 -17.382 4.322 1.00 77.25 94 SER A C 1
ATOM 702 O O . SER A 1 94 ? -14.569 -18.212 4.589 1.00 77.25 94 SER A O 1
ATOM 704 N N . ASN A 1 95 ? -12.581 -17.276 5.031 1.00 66.88 95 ASN A N 1
ATOM 705 C CA . ASN A 1 95 ? -12.295 -18.078 6.223 1.00 66.88 95 ASN A CA 1
ATOM 706 C C . ASN A 1 95 ? -12.982 -17.542 7.494 1.00 66.88 95 ASN A C 1
ATOM 708 O O . ASN A 1 95 ? -12.677 -18.010 8.589 1.00 66.88 95 ASN A O 1
ATOM 712 N N . GLY A 1 96 ? -13.852 -16.530 7.391 1.00 57.34 96 GLY A N 1
ATOM 713 C CA . GLY A 1 96 ? -14.607 -15.999 8.531 1.00 57.34 96 GLY A CA 1
ATOM 714 C C . GLY A 1 96 ? -13.755 -15.300 9.599 1.00 57.34 96 GLY A C 1
ATOM 715 O O . GLY A 1 96 ? -14.297 -14.840 10.597 1.00 57.34 96 GLY A O 1
ATOM 716 N N . LYS A 1 97 ? -12.438 -15.141 9.398 1.00 54.75 97 LYS A N 1
ATOM 717 C CA . LYS A 1 97 ? -11.536 -14.486 10.367 1.00 54.75 97 LYS A CA 1
ATOM 718 C C . LYS A 1 97 ? -11.795 -12.984 10.529 1.00 54.75 97 LYS A C 1
ATOM 720 O O . LYS A 1 97 ? -11.336 -12.396 11.500 1.00 54.75 97 LYS A O 1
ATOM 725 N N . LEU A 1 98 ? -12.519 -12.379 9.586 1.00 51.91 98 LEU A N 1
ATOM 726 C CA . LEU A 1 98 ? -13.010 -10.998 9.653 1.00 51.91 98 LEU A CA 1
ATOM 727 C C . LEU A 1 98 ? -14.459 -10.888 10.132 1.00 51.91 98 LEU A C 1
ATOM 729 O O . LEU A 1 98 ? -14.907 -9.784 10.437 1.00 51.91 98 LEU A O 1
ATOM 733 N N . SER A 1 99 ? -15.203 -11.997 10.201 1.00 51.00 99 SER A N 1
ATOM 734 C CA . SER A 1 99 ? -16.489 -11.956 10.883 1.00 51.00 99 SER A CA 1
ATOM 735 C C . SER A 1 99 ? -16.163 -11.803 12.358 1.00 51.00 99 SER A C 1
ATOM 737 O O . SER A 1 99 ? -15.591 -12.708 12.946 1.00 51.00 99 SER A O 1
ATOM 739 N N . MET A 1 100 ? -16.426 -10.631 12.932 1.00 54.59 100 MET A N 1
ATOM 740 C CA . MET A 1 100 ? -16.672 -10.498 14.362 1.00 54.59 100 MET A CA 1
ATOM 741 C C . MET A 1 100 ? -18.043 -11.140 14.598 1.00 54.59 100 MET A C 1
ATOM 743 O O . MET A 1 100 ? -19.059 -10.448 14.496 1.00 54.59 100 MET A O 1
ATOM 747 N N . PRO A 1 101 ? -18.127 -12.464 14.825 1.00 56.44 101 PRO A N 1
ATOM 748 C CA . PRO A 1 101 ? -19.399 -13.173 14.795 1.00 56.44 101 PRO A CA 1
ATOM 749 C C . PRO A 1 101 ? -20.229 -12.761 16.015 1.00 56.44 101 PRO A C 1
ATOM 751 O O . PRO A 1 101 ? -21.447 -12.674 15.937 1.00 56.44 101 PRO A O 1
ATOM 754 N N . ALA A 1 102 ? -19.543 -12.413 17.110 1.00 56.00 102 ALA A N 1
ATOM 755 C CA . ALA A 1 102 ? -20.118 -11.846 18.316 1.00 56.00 102 ALA A CA 1
ATOM 756 C C . ALA A 1 102 ? -20.782 -10.482 18.055 1.00 56.00 102 ALA A C 1
ATOM 758 O O . ALA A 1 102 ? -21.934 -10.302 18.420 1.00 56.00 102 ALA A O 1
ATOM 759 N N . THR A 1 103 ? -20.121 -9.557 17.350 1.00 59.97 103 THR A N 1
ATOM 760 C CA . THR A 1 103 ? -20.653 -8.201 17.111 1.00 59.97 103 THR A CA 1
ATOM 761 C C . THR A 1 103 ? -21.815 -8.185 16.113 1.00 59.97 103 THR A C 1
ATOM 763 O O . THR A 1 103 ? -22.768 -7.431 16.284 1.00 59.97 103 THR A O 1
ATOM 766 N N . LEU A 1 104 ? -21.783 -9.041 15.085 1.00 60.62 104 LEU A N 1
ATOM 767 C CA . LEU A 1 104 ? -22.906 -9.184 14.147 1.00 60.62 104 LEU A CA 1
ATOM 768 C C . LEU A 1 104 ? -24.113 -9.897 14.776 1.00 60.62 104 LEU A C 1
ATOM 770 O O . LEU A 1 104 ? -25.249 -9.529 14.483 1.00 60.62 104 LEU A O 1
ATOM 774 N N . ALA A 1 105 ? -23.886 -10.875 15.659 1.00 61.28 105 ALA A N 1
ATOM 775 C CA . ALA A 1 105 ? -24.960 -11.507 16.427 1.00 61.28 105 ALA A CA 1
ATOM 776 C C . ALA A 1 105 ? -25.605 -10.529 17.425 1.00 61.28 105 ALA A C 1
ATOM 778 O O . ALA A 1 105 ? -26.817 -10.568 17.632 1.00 61.28 105 ALA A O 1
ATOM 779 N N . GLU A 1 106 ? -24.815 -9.625 18.004 1.00 57.62 106 GLU A N 1
ATOM 780 C CA . GLU A 1 106 ? -25.298 -8.586 18.916 1.00 57.62 106 GLU A CA 1
ATOM 781 C C . GLU A 1 106 ? -26.147 -7.531 18.180 1.00 57.62 106 GLU A C 1
ATOM 783 O O . GLU A 1 106 ? -27.240 -7.207 18.638 1.00 57.62 106 GLU A O 1
ATOM 788 N N . LEU A 1 107 ? -25.740 -7.116 16.971 1.00 60.06 107 LEU A N 1
ATOM 789 C CA . LEU A 1 107 ? -26.536 -6.232 16.100 1.00 60.06 107 LEU A CA 1
ATOM 790 C C . LEU A 1 107 ? -27.841 -6.877 15.598 1.00 60.06 107 LEU A C 1
ATOM 792 O O . LEU A 1 107 ? -28.852 -6.192 15.446 1.00 60.06 107 LEU A O 1
ATOM 796 N N . GLY A 1 108 ? -27.841 -8.188 15.336 1.00 66.31 108 GLY A N 1
ATOM 797 C CA . GLY A 1 108 ? -29.054 -8.920 14.957 1.00 66.31 108 GLY A CA 1
ATOM 798 C C . GLY A 1 108 ? -30.079 -8.979 16.091 1.00 66.31 108 GLY A C 1
ATOM 799 O O . GLY A 1 108 ? -31.271 -8.800 15.857 1.00 66.31 108 GLY A O 1
ATOM 800 N N . ARG A 1 109 ? -29.610 -9.145 17.332 1.00 59.56 109 ARG A N 1
ATOM 801 C CA . ARG A 1 109 ? -30.478 -9.210 18.511 1.00 59.56 109 ARG A CA 1
ATOM 802 C C . ARG A 1 109 ? -31.121 -7.862 18.853 1.00 59.56 109 ARG A C 1
ATOM 804 O O . ARG A 1 109 ? -32.265 -7.847 19.290 1.00 59.56 109 ARG A O 1
ATOM 811 N N . ASP A 1 110 ? -30.427 -6.754 18.592 1.00 64.44 110 ASP A N 1
ATOM 812 C CA . ASP A 1 110 ? -30.999 -5.402 18.688 1.00 64.44 110 ASP A CA 1
ATOM 813 C C . ASP A 1 110 ? -32.056 -5.140 17.603 1.00 64.44 110 ASP A C 1
ATOM 815 O O . ASP A 1 110 ? -33.061 -4.481 17.860 1.00 64.44 110 ASP A O 1
ATOM 819 N N . ARG A 1 111 ? -31.871 -5.691 16.395 1.00 68.25 111 ARG A N 1
ATOM 820 C CA . ARG A 1 111 ? -32.866 -5.598 15.316 1.00 68.25 111 ARG A CA 1
ATOM 821 C C . ARG A 1 111 ? -34.135 -6.388 15.640 1.00 68.25 111 ARG A C 1
ATOM 823 O O . ARG A 1 111 ? -35.227 -5.870 15.429 1.00 68.25 111 ARG A O 1
ATOM 830 N N . ASP A 1 112 ? -33.995 -7.611 16.140 1.00 70.88 112 A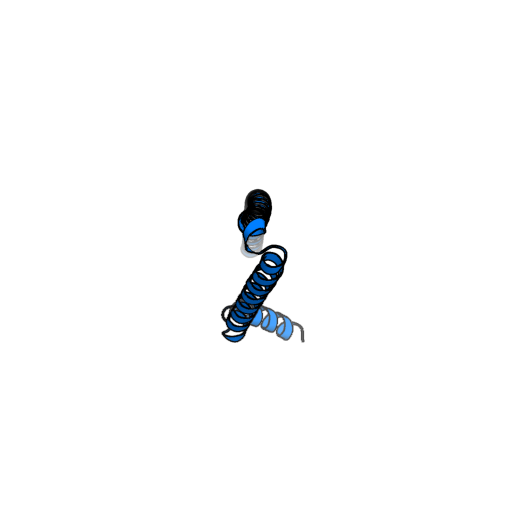SP A N 1
ATOM 831 C CA . ASP A 1 112 ? -35.137 -8.470 16.481 1.00 70.88 112 ASP A CA 1
ATOM 832 C C . ASP A 1 112 ? -35.888 -7.985 17.732 1.00 70.88 112 ASP A C 1
ATOM 834 O O . ASP A 1 112 ? -37.036 -8.353 17.933 1.00 70.88 112 ASP A O 1
ATOM 838 N N . ALA A 1 113 ? -35.277 -7.135 18.562 1.00 69.25 113 ALA A N 1
ATOM 839 C CA . ALA A 1 113 ? -35.966 -6.464 19.665 1.00 69.25 113 ALA A CA 1
ATOM 840 C C . ALA A 1 113 ? -36.809 -5.250 19.214 1.00 69.25 113 ALA A C 1
ATOM 842 O O . ALA A 1 113 ? -37.614 -4.744 19.997 1.00 69.25 113 ALA A O 1
ATOM 843 N N . LEU A 1 114 ? -36.610 -4.764 17.981 1.00 53.97 114 LEU A N 1
ATOM 844 C CA . LEU A 1 114 ? -37.319 -3.614 17.401 1.00 53.97 114 LEU A CA 1
ATOM 845 C C . LEU A 1 114 ? -38.469 -4.006 16.451 1.00 53.97 114 LEU A C 1
ATOM 847 O O . LEU A 1 114 ? -39.191 -3.110 16.004 1.00 53.97 114 LEU A O 1
ATOM 851 N N . LEU A 1 115 ? -38.638 -5.295 16.134 1.00 51.72 115 LEU A N 1
ATOM 852 C CA . LEU A 1 115 ? -39.736 -5.852 15.327 1.00 51.72 115 LEU A CA 1
ATOM 853 C C . LEU A 1 115 ? -40.635 -6.752 16.180 1.00 51.72 115 LEU A C 1
ATOM 855 O O . LEU A 1 115 ? -41.862 -6.718 15.937 1.00 51.72 115 LEU A O 1
#

Radius of gyration: 27.4 Å; Cα contacts (8 Å, |Δi|>4): 11; chains: 1; bounding box: 62×30×75 Å

Mean predicted aligned error: 14.13 Å

Sequence (115 aa):
MDGVSGLTRNLFGLIVSRVELAALELSSVRTSLLKLLLVGAVGLFSALFAFAYVTALIVYLSWDALGWKILLIMALGFTAATVAVVMYARGLVSNGKLSMPATLAELGRDRDALL

Solvent-accessible surface area (backbone atoms only — not comparable to full-atom values): 6352 Å² total; per-residue (Å²): 136,62,68,66,59,54,50,52,56,50,52,52,53,53,52,49,52,51,51,54,48,52,53,51,50,50,55,53,46,50,58,51,49,52,51,49,50,52,54,48,48,53,50,50,53,50,51,52,51,52,53,51,51,52,53,52,49,53,47,60,73,40,29,85,84,46,44,75,54,47,59,54,54,48,52,52,51,52,50,52,52,52,50,52,50,52,52,50,51,49,48,42,54,73,68,45,77,68,55,57,61,68,62,54,52,51,54,49,54,58,51,63,72,76,109

Secondary structure (DSSP, 8-state):
--HHHHHHHHHHHHHHHHHHHHHHHHHHHHHHHHHHHHHHHHHHHHHHHHHHHHHHHHHHHHHHHHTTHHHHHHHHHHHHHHHHHHHHHHHHHHTTTT--HHHHHHHHHHHHT--

Foldseek 3Di:
DCVVVVVVVVVVVVVVVVVVVVVVVVVVVVVVVVVVVVVVVVVVVVVVVVVVVVLVVQCVVCCVVQNCVSVVVVVVVVVVVVVVVVVVVVVCVVVCVPVPVVVVVVVVVVVVVVD

p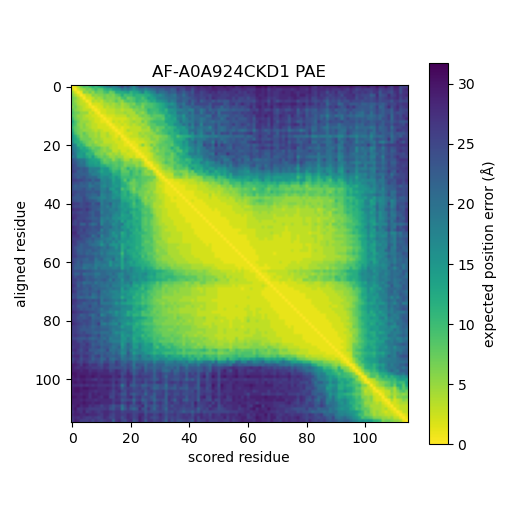LDDT: mean 80.99, std 14.64, range [51.0, 97.31]